Protein AF-A0A328IIS4-F1 (afdb_monomer_lite)

Foldseek 3Di:
DDDPDDPDPDDPVVVVVVVVVVVVVVVVVVVVVVVVVVVVVVVVVVVVVVVVVVVLVVVLVVLVVLLVVLVVVLVVLVVVLVVLVVVLVVLVVVVVPDDPPDDPVVVVVSVVVNVVSVVVSVVSVVVSVVSVVVSVVSVVVSVVSVVVVVD

Secondary structure (DSSP, 8-state):
-----------HHHHHHHHHHHHHHHHHHHHHHHHHHHHHHHHHHHHHHHHHHHHHHHHHHHHHHHHHHHHHHHHHHHHHHHHHHHHHHHHHHHHHT--TTS-HHHHHHHHHHHHHHHHHHHHHHHHHHHHHHHHHHHHHHHHHHHHHTT-

Organism: NCBI:txid203274

Radius of gyration: 42.04 Å; chains: 1; bounding box: 73×55×122 Å

pLDDT: mean 83.83, std 12.85, range [41.22, 97.69]

Structure (mmCIF, N/CA/C/O backbone):
data_AF-A0A328IIS4-F1
#
_entry.id   AF-A0A328IIS4-F1
#
loop_
_atom_site.group_PDB
_atom_site.id
_atom_site.type_symbol
_atom_site.label_atom_id
_atom_site.label_alt_id
_atom_site.label_comp_id
_atom_site.label_asym_id
_atom_site.label_entity_id
_atom_site.label_seq_id
_atom_site.pdbx_PDB_ins_code
_atom_site.Cartn_x
_atom_site.Cartn_y
_atom_site.Cartn_z
_atom_site.occupancy
_atom_site.B_iso_or_equiv
_atom_site.auth_seq_id
_atom_site.auth_comp_id
_atom_site.auth_asym_id
_atom_site.auth_atom_id
_atom_site.pdbx_PDB_model_num
ATOM 1 N N . MET A 1 1 ? -49.668 -42.806 72.257 1.00 41.22 1 MET A N 1
ATOM 2 C CA . MET A 1 1 ? -48.491 -42.035 72.712 1.00 41.22 1 MET A CA 1
ATOM 3 C C . MET A 1 1 ? -48.895 -40.562 72.722 1.00 41.22 1 MET A C 1
ATOM 5 O O . MET A 1 1 ? -49.043 -39.978 71.659 1.00 41.22 1 MET A O 1
ATOM 9 N N . TYR A 1 2 ? -49.245 -40.011 73.889 1.00 43.28 2 TYR A N 1
ATOM 10 C CA . TYR A 1 2 ? -49.753 -38.636 74.013 1.00 43.28 2 TYR A CA 1
ATOM 11 C C . TYR A 1 2 ? -48.578 -37.651 73.936 1.00 43.28 2 TYR A C 1
ATOM 13 O O . TYR A 1 2 ? -47.731 -37.629 74.827 1.00 43.28 2 TYR A O 1
ATOM 21 N N . LEU A 1 3 ? -48.506 -36.851 72.869 1.00 51.97 3 LEU A N 1
ATOM 22 C CA . LEU A 1 3 ? -47.535 -35.761 72.762 1.00 51.97 3 LEU A CA 1
ATOM 23 C C . LEU A 1 3 ? -47.950 -34.637 73.718 1.00 51.97 3 LEU A C 1
ATOM 25 O O . LEU A 1 3 ? -48.939 -33.939 73.501 1.00 51.97 3 LEU A O 1
ATOM 29 N N . ASN A 1 4 ? -47.194 -34.488 74.804 1.00 54.19 4 ASN A N 1
ATOM 30 C CA . ASN A 1 4 ? -47.378 -33.434 75.791 1.00 54.19 4 ASN A CA 1
ATOM 31 C C . ASN A 1 4 ? -46.855 -32.105 75.214 1.00 54.19 4 ASN A C 1
ATOM 33 O O . ASN A 1 4 ? -45.701 -31.725 75.414 1.00 54.19 4 ASN A O 1
ATOM 37 N N . CYS A 1 5 ? -47.688 -31.417 74.433 1.00 55.62 5 CYS A N 1
ATOM 38 C CA . CYS A 1 5 ? -47.352 -30.116 73.864 1.00 55.62 5 CYS A CA 1
ATOM 39 C C . CYS A 1 5 ? -47.337 -29.044 74.965 1.00 55.62 5 CYS A C 1
ATOM 41 O O . CYS A 1 5 ? -48.362 -28.446 75.296 1.00 55.62 5 CYS A O 1
ATOM 43 N N . LYS A 1 6 ? -46.152 -28.770 75.525 1.00 62.50 6 LYS A N 1
ATOM 44 C CA . LYS A 1 6 ? -45.904 -27.587 76.362 1.00 62.50 6 LYS A CA 1
ATOM 45 C C . LYS A 1 6 ? -46.244 -26.333 75.547 1.00 62.50 6 LYS A C 1
ATOM 47 O O . LYS A 1 6 ? -45.573 -26.029 74.564 1.00 62.50 6 LYS A O 1
ATOM 52 N N . LYS A 1 7 ? -47.287 -25.597 75.952 1.00 59.72 7 LYS A N 1
ATOM 53 C CA . LYS A 1 7 ? -47.646 -24.301 75.355 1.00 59.72 7 LYS A CA 1
ATOM 54 C C . LYS A 1 7 ? -46.501 -23.311 75.573 1.00 59.72 7 LYS A C 1
ATOM 56 O O . LYS A 1 7 ? -46.314 -22.799 76.675 1.00 59.72 7 LYS A O 1
ATOM 61 N N . ILE A 1 8 ? -45.744 -23.037 74.517 1.00 61.78 8 ILE A N 1
ATOM 62 C CA . ILE A 1 8 ? -44.745 -21.969 74.498 1.00 61.78 8 ILE A CA 1
ATOM 63 C C . ILE A 1 8 ? -45.515 -20.644 74.556 1.00 61.78 8 ILE A C 1
ATOM 65 O O . ILE A 1 8 ? -46.212 -20.285 73.608 1.00 61.78 8 ILE A O 1
ATOM 69 N N . LYS A 1 9 ? -45.427 -19.914 75.675 1.00 63.22 9 LYS A N 1
ATOM 70 C CA . LYS A 1 9 ? -45.900 -18.523 75.745 1.00 63.22 9 LYS A CA 1
ATOM 71 C C . LYS A 1 9 ? -44.915 -17.655 74.969 1.00 63.22 9 LYS A C 1
ATOM 73 O O . LYS A 1 9 ? -43.939 -17.161 75.526 1.00 63.22 9 LYS A O 1
ATOM 78 N N . SER A 1 10 ? -45.146 -17.527 73.668 1.00 60.50 10 SER A N 1
ATOM 79 C CA . SER A 1 10 ? -44.379 -16.606 72.836 1.00 60.50 10 SER A CA 1
ATOM 80 C C . SER A 1 10 ? -44.708 -15.167 73.227 1.00 60.50 10 SER A C 1
ATOM 82 O O . SER A 1 10 ? -45.874 -14.796 73.367 1.00 60.50 10 SER A O 1
ATOM 84 N N . ASN A 1 11 ? -43.671 -14.363 73.438 1.00 72.81 11 ASN A N 1
ATOM 85 C CA . ASN A 1 11 ? -43.804 -12.974 73.845 1.00 72.81 11 ASN A CA 1
ATOM 86 C C . ASN A 1 11 ? -43.933 -12.107 72.585 1.00 72.81 11 ASN A C 1
ATOM 88 O O . ASN A 1 11 ? -43.108 -12.222 71.683 1.00 72.81 11 ASN A O 1
ATOM 92 N N . PHE A 1 12 ? -44.927 -11.220 72.509 1.00 75.19 12 PHE A N 1
ATOM 93 C CA . PHE A 1 12 ? -45.179 -10.380 71.322 1.00 75.19 12 PHE A CA 1
ATOM 94 C C . PHE A 1 12 ? -43.927 -9.610 70.850 1.00 75.19 12 PHE A C 1
ATOM 96 O O . PHE A 1 12 ? -43.674 -9.483 69.653 1.00 75.19 12 PHE A O 1
ATOM 103 N N . LYS A 1 13 ? -43.073 -9.194 71.796 1.00 77.94 13 LYS A N 1
ATOM 104 C CA . LYS A 1 13 ? -41.773 -8.558 71.521 1.00 77.94 13 LYS A CA 1
ATOM 105 C C . LYS A 1 13 ? -40.833 -9.433 70.676 1.00 77.94 13 LYS A C 1
ATOM 107 O O . LYS A 1 13 ? -40.113 -8.903 69.839 1.00 77.94 13 LYS A O 1
ATOM 112 N N . PHE A 1 14 ? -40.854 -10.755 70.862 1.00 80.56 14 PHE A N 1
ATOM 113 C CA . PHE A 1 14 ? -40.027 -11.695 70.100 1.00 80.56 14 PHE A CA 1
ATOM 114 C C . PHE A 1 14 ? -40.448 -11.754 68.626 1.00 80.56 14 PHE A C 1
ATOM 116 O O . PHE A 1 14 ? -39.597 -11.684 67.744 1.00 80.56 14 PHE A O 1
ATOM 123 N N . TYR A 1 15 ? -41.756 -11.797 68.347 1.00 82.25 15 TYR A N 1
ATOM 124 C CA . TYR A 1 15 ? -42.267 -11.744 66.972 1.00 82.25 15 TYR A CA 1
ATOM 125 C C . TYR A 1 15 ? -41.926 -10.424 66.281 1.00 82.25 15 TYR A C 1
ATOM 127 O O . TYR A 1 15 ? -41.552 -10.427 65.112 1.00 82.25 15 TYR A O 1
ATOM 135 N N . LEU A 1 16 ? -41.994 -9.307 67.007 1.00 84.56 16 LEU A N 1
ATOM 136 C CA . LEU A 1 16 ? -41.649 -7.998 66.461 1.00 84.56 16 LEU A CA 1
ATOM 137 C C . LEU A 1 16 ? -40.161 -7.912 66.076 1.00 84.56 16 LEU A C 1
ATOM 139 O O . LEU A 1 16 ? -39.835 -7.433 64.991 1.00 84.56 16 LEU A O 1
ATOM 143 N N . ILE A 1 17 ? -39.270 -8.451 66.916 1.00 86.56 17 ILE A N 1
ATOM 144 C CA . ILE A 1 17 ? -37.831 -8.558 66.622 1.00 86.56 17 ILE A CA 1
ATOM 145 C C . ILE A 1 17 ? -37.580 -9.471 65.415 1.00 86.56 17 ILE A C 1
ATOM 147 O O . ILE A 1 17 ? -36.796 -9.118 64.538 1.00 86.56 17 ILE A O 1
ATOM 151 N N . LEU A 1 18 ? -38.266 -10.615 65.335 1.00 88.06 18 LEU A N 1
ATOM 152 C CA . LEU A 1 18 ? -38.130 -11.557 64.222 1.00 88.06 18 LEU A CA 1
ATOM 153 C C . LEU A 1 18 ? -38.540 -10.920 62.884 1.00 88.06 18 LEU A C 1
ATOM 155 O O . LEU A 1 18 ? -37.827 -11.054 61.892 1.00 88.06 18 LEU A O 1
ATOM 159 N N . VAL A 1 19 ? -39.659 -10.191 62.859 1.00 87.12 19 VAL A N 1
ATOM 160 C CA . VAL A 1 19 ? -40.141 -9.491 61.657 1.00 87.12 19 VAL A CA 1
ATOM 161 C C . VAL A 1 19 ? -39.154 -8.408 61.218 1.00 87.12 19 VAL A C 1
ATOM 163 O O . VAL A 1 19 ? -38.831 -8.324 60.034 1.00 87.12 19 VAL A O 1
ATOM 166 N N . LEU A 1 20 ? -38.616 -7.626 62.159 1.00 86.31 20 LEU A N 1
ATOM 167 C CA . LEU A 1 20 ? -37.567 -6.636 61.886 1.00 86.31 20 LEU A CA 1
ATOM 168 C C . LEU A 1 20 ? -36.295 -7.277 61.319 1.00 86.31 20 LEU A C 1
ATOM 170 O O . LEU A 1 20 ? -35.704 -6.752 60.376 1.00 86.31 20 LEU A O 1
ATOM 174 N N . PHE A 1 21 ? -35.897 -8.429 61.857 1.00 87.25 21 PHE A N 1
ATOM 175 C CA . PHE A 1 21 ? -34.719 -9.159 61.399 1.00 87.25 21 PHE A CA 1
ATOM 176 C C . PHE A 1 21 ? -34.898 -9.703 59.974 1.00 87.25 21 PHE A C 1
ATOM 178 O O . PHE A 1 21 ? -34.016 -9.539 59.131 1.00 87.25 21 PHE A O 1
ATOM 185 N N . ILE A 1 22 ? -36.066 -10.280 59.670 1.00 86.88 22 ILE A N 1
ATOM 186 C CA . ILE A 1 22 ? -36.412 -10.742 58.318 1.00 86.88 22 ILE A CA 1
ATOM 187 C C . ILE A 1 22 ? -36.461 -9.558 57.342 1.00 86.88 22 ILE A C 1
ATOM 189 O O . ILE A 1 22 ? -35.926 -9.650 56.239 1.00 86.88 22 ILE A O 1
ATOM 193 N N . TYR A 1 23 ? -37.044 -8.428 57.749 1.00 86.38 23 TYR A N 1
ATOM 194 C CA . TYR A 1 23 ? -37.095 -7.212 56.934 1.00 86.38 23 TYR A CA 1
ATOM 195 C C . TYR A 1 23 ? -35.695 -6.678 56.597 1.00 86.38 23 TYR A C 1
ATOM 197 O O . TYR A 1 23 ? -35.421 -6.326 55.446 1.00 86.38 23 TYR A O 1
ATOM 205 N N . LEU A 1 24 ? -34.786 -6.663 57.577 1.00 81.56 24 LEU A N 1
ATOM 206 C CA . LEU A 1 24 ? -33.387 -6.295 57.366 1.00 81.56 24 LEU A CA 1
ATOM 207 C C . LEU A 1 24 ? -32.689 -7.261 56.405 1.00 81.56 24 LEU A C 1
ATOM 209 O O . LEU A 1 24 ? -32.049 -6.794 55.469 1.00 81.56 24 LEU A O 1
ATOM 213 N N . LEU A 1 25 ? -32.860 -8.576 56.574 1.00 81.06 25 LEU A N 1
ATOM 214 C CA . LEU A 1 25 ? -32.292 -9.601 55.687 1.00 81.06 25 LEU A CA 1
ATOM 215 C C . LEU A 1 25 ? -32.756 -9.451 54.233 1.00 81.06 25 LEU A C 1
ATOM 217 O O . LEU A 1 25 ? -31.939 -9.496 53.313 1.00 81.06 25 LEU A O 1
ATOM 221 N N . VAL A 1 26 ? -34.057 -9.241 54.015 1.00 81.50 26 VAL A N 1
ATOM 222 C CA . VAL A 1 26 ? -34.620 -9.045 52.669 1.00 81.50 26 VAL A CA 1
ATOM 223 C C . VAL A 1 26 ? -34.050 -7.783 52.023 1.00 81.50 26 VAL A C 1
ATOM 225 O O . VAL A 1 26 ? -33.653 -7.814 50.855 1.00 81.50 26 VAL A O 1
ATOM 228 N N . ASN A 1 27 ? -33.948 -6.686 52.777 1.00 78.06 27 ASN A N 1
ATOM 229 C CA . ASN A 1 27 ? -33.364 -5.448 52.267 1.00 78.06 27 ASN A CA 1
ATOM 230 C C . ASN A 1 27 ? -31.861 -5.572 51.996 1.00 78.06 27 ASN A C 1
ATOM 232 O O . ASN A 1 27 ? -31.414 -5.087 50.959 1.00 78.06 27 ASN A O 1
ATOM 236 N N . PHE A 1 28 ? -31.105 -6.262 52.855 1.00 74.94 28 PHE A N 1
ATOM 237 C CA . PHE A 1 28 ? -29.672 -6.515 52.659 1.00 74.94 28 PHE A CA 1
ATOM 238 C C . PHE A 1 28 ? -29.402 -7.359 51.411 1.00 74.94 28 PHE A C 1
ATOM 240 O O . PHE A 1 28 ? -28.500 -7.060 50.629 1.00 74.94 28 PHE A O 1
ATOM 247 N N . ASN A 1 29 ? -30.214 -8.393 51.181 1.00 72.25 29 ASN A N 1
ATOM 248 C CA . ASN A 1 29 ? -30.108 -9.211 49.977 1.00 72.25 29 ASN A CA 1
ATOM 249 C C . ASN A 1 29 ? -30.428 -8.396 48.721 1.00 72.25 29 ASN A C 1
ATOM 251 O O . ASN A 1 29 ? -29.716 -8.496 47.724 1.00 72.25 29 ASN A O 1
ATOM 255 N N . LYS A 1 30 ? -31.457 -7.543 48.767 1.00 74.19 30 LYS A N 1
ATOM 256 C CA . LYS A 1 30 ? -31.832 -6.690 47.634 1.00 74.19 30 LYS A CA 1
ATOM 257 C C . LYS A 1 30 ? -30.744 -5.664 47.305 1.00 74.19 30 LYS A C 1
ATOM 259 O O . LYS A 1 30 ? -30.425 -5.482 46.131 1.00 74.19 30 LYS A O 1
ATOM 264 N N . THR A 1 31 ? -30.148 -5.018 48.308 1.00 75.31 31 THR A N 1
ATOM 265 C CA . THR A 1 31 ? -29.056 -4.055 48.095 1.00 75.31 31 THR A CA 1
ATOM 266 C C . THR A 1 31 ? -27.790 -4.732 47.579 1.00 75.31 31 THR A C 1
ATOM 268 O O . THR A 1 31 ? -27.204 -4.223 46.625 1.00 75.31 31 THR A O 1
ATOM 271 N N . ASN A 1 32 ? -27.414 -5.901 48.108 1.00 76.06 32 ASN A N 1
ATOM 272 C CA . ASN A 1 32 ? -26.274 -6.671 47.598 1.00 76.06 32 ASN A CA 1
ATOM 273 C C . ASN A 1 32 ? -26.479 -7.144 46.157 1.00 76.06 32 ASN A C 1
ATOM 275 O O . ASN A 1 32 ? -25.548 -7.084 45.359 1.00 76.06 32 ASN A O 1
ATOM 279 N N . LEU A 1 33 ? -27.691 -7.564 45.792 1.00 77.25 33 LEU A N 1
ATOM 280 C CA . LEU A 1 33 ? -27.992 -8.025 44.436 1.00 77.25 33 LEU A CA 1
ATOM 281 C C . LEU A 1 33 ? -27.957 -6.865 43.425 1.00 77.25 33 LEU A C 1
ATOM 283 O O . LEU A 1 33 ? -27.397 -7.001 42.338 1.00 77.25 33 LEU A O 1
ATOM 287 N N . VAL A 1 34 ? -28.458 -5.685 43.811 1.00 76.62 34 VAL A N 1
ATOM 288 C CA . VAL A 1 34 ? -28.332 -4.451 43.013 1.00 76.62 34 VAL A CA 1
ATOM 289 C C . VAL A 1 34 ? -26.873 -3.996 42.912 1.00 76.62 34 VAL A C 1
ATOM 291 O O . VAL A 1 34 ? -26.439 -3.569 41.840 1.00 76.62 34 VAL A O 1
ATOM 294 N N . PHE A 1 35 ? -26.104 -4.091 43.998 1.00 79.00 35 PHE A N 1
ATOM 295 C CA . PHE A 1 35 ? -24.683 -3.750 44.007 1.00 79.00 35 PHE A CA 1
ATOM 296 C C . PHE A 1 35 ? -23.878 -4.681 43.094 1.00 79.00 35 PHE A C 1
ATOM 298 O O . PHE A 1 35 ? -23.154 -4.195 42.228 1.00 79.00 35 PHE A O 1
ATOM 305 N N . ALA A 1 36 ? -24.074 -5.998 43.207 1.00 77.12 36 ALA A N 1
ATOM 306 C CA . ALA A 1 36 ? -23.440 -6.989 42.344 1.00 77.12 36 ALA A CA 1
ATOM 307 C C . ALA A 1 36 ? -23.796 -6.754 40.868 1.00 77.12 36 ALA A C 1
ATOM 309 O O . ALA A 1 36 ? -22.901 -6.693 40.030 1.00 77.12 36 ALA A O 1
ATOM 310 N N . GLY A 1 37 ? -25.072 -6.513 40.545 1.00 76.50 37 GLY A N 1
ATOM 311 C CA . GLY A 1 37 ? -25.503 -6.196 39.179 1.00 76.50 37 GLY A CA 1
ATOM 312 C C . GLY A 1 37 ? -24.837 -4.937 38.601 1.00 76.50 37 GLY A C 1
ATOM 313 O O . GLY A 1 37 ? -24.377 -4.935 37.45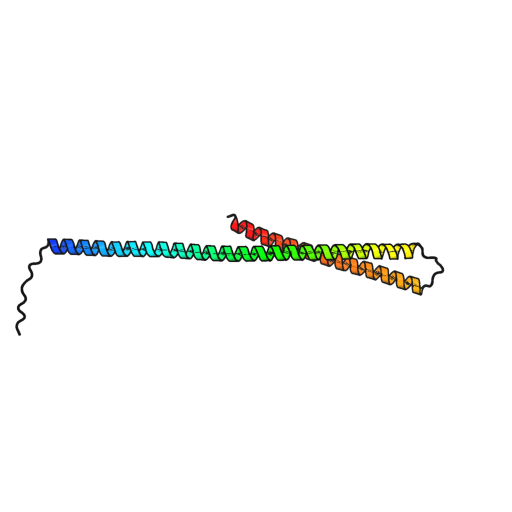6 1.00 76.50 37 GLY A O 1
ATOM 314 N N . LYS A 1 38 ? -24.714 -3.865 39.395 1.00 77.38 38 LYS A N 1
ATOM 315 C CA . LYS A 1 38 ? -23.984 -2.646 38.996 1.00 77.38 38 LYS A CA 1
ATOM 316 C C . LYS A 1 38 ? -22.480 -2.883 38.838 1.00 77.38 38 LYS A C 1
ATOM 318 O O . LYS A 1 38 ? -21.877 -2.325 37.927 1.00 77.38 38 LYS A O 1
ATOM 323 N N . PHE A 1 39 ? -21.877 -3.697 39.699 1.00 76.12 39 PHE A N 1
ATOM 324 C CA . PHE A 1 39 ? -20.443 -3.977 39.663 1.00 76.12 39 PHE A CA 1
ATOM 325 C C . PHE A 1 39 ? -20.072 -4.847 38.453 1.00 76.12 39 PHE A C 1
ATOM 327 O O . PHE A 1 39 ? -19.199 -4.469 37.677 1.00 76.12 39 PHE A O 1
ATOM 334 N N . TYR A 1 40 ? -20.809 -5.938 38.216 1.00 71.00 40 TYR A N 1
ATOM 335 C CA . TYR A 1 40 ? -20.616 -6.810 37.052 1.00 71.00 40 TYR A CA 1
ATOM 336 C C . TYR A 1 40 ? -20.872 -6.084 35.731 1.00 71.00 40 TYR A C 1
ATOM 338 O O . TYR A 1 40 ? -20.068 -6.196 34.812 1.00 71.00 40 TYR A O 1
ATOM 346 N N . SER A 1 41 ? -21.942 -5.286 35.631 1.00 66.88 41 SER A N 1
ATOM 347 C CA . SER A 1 41 ? -22.195 -4.501 34.413 1.00 66.88 41 SER A CA 1
ATOM 348 C C . SER A 1 41 ? -21.118 -3.445 34.153 1.00 66.88 41 SER A C 1
ATOM 350 O O . SER A 1 41 ? -20.817 -3.157 32.996 1.00 66.88 41 SER A O 1
ATOM 352 N N . LYS A 1 42 ? -20.510 -2.878 35.202 1.00 72.75 42 LYS A N 1
ATOM 353 C CA . LYS A 1 42 ? -19.378 -1.955 35.066 1.00 72.75 42 LYS A CA 1
ATOM 354 C C . LYS A 1 42 ? -18.118 -2.673 34.571 1.00 72.75 42 LYS A C 1
ATOM 356 O O . LYS A 1 42 ? -17.514 -2.175 33.629 1.00 72.75 42 LYS A O 1
ATOM 361 N N . ILE A 1 43 ? -17.779 -3.832 35.143 1.00 68.19 43 ILE A N 1
ATOM 362 C CA . ILE A 1 43 ? -16.635 -4.661 34.713 1.00 68.19 43 ILE A CA 1
ATOM 363 C C . ILE A 1 43 ? -16.807 -5.127 33.263 1.00 68.19 43 ILE A C 1
ATOM 365 O O . ILE A 1 43 ? -15.918 -4.983 32.435 1.00 68.19 43 ILE A O 1
ATOM 369 N N . GLN A 1 44 ? -17.991 -5.623 32.908 1.00 68.88 44 GLN A N 1
ATOM 370 C CA . GLN A 1 44 ? -18.247 -6.103 31.552 1.00 68.88 44 GLN A CA 1
ATOM 371 C C . GLN A 1 44 ? -18.141 -4.977 30.511 1.00 68.88 44 GLN A C 1
ATOM 373 O O . GLN A 1 44 ? -17.653 -5.199 29.403 1.00 68.88 44 GLN A O 1
ATOM 378 N N . LYS A 1 45 ? -18.558 -3.753 30.871 1.00 67.62 45 LYS A N 1
ATOM 379 C CA . LYS A 1 45 ? -18.357 -2.566 30.030 1.00 67.62 45 LYS A CA 1
ATOM 380 C C . LYS A 1 45 ? -16.873 -2.237 29.864 1.00 67.62 45 LYS A C 1
ATOM 382 O O . LYS A 1 45 ? -16.466 -2.009 28.728 1.00 67.62 45 LYS A O 1
ATOM 387 N N . THR A 1 46 ? -16.075 -2.263 30.935 1.00 70.00 46 THR A N 1
ATOM 388 C CA . THR A 1 46 ? -14.630 -1.981 30.855 1.00 70.00 46 THR A CA 1
ATOM 389 C C . THR A 1 46 ? -13.891 -3.010 30.001 1.00 70.00 46 THR A C 1
ATOM 391 O O . THR A 1 46 ? -13.191 -2.613 29.073 1.00 70.00 46 THR A O 1
ATOM 394 N N . ASP A 1 47 ? -14.149 -4.304 30.193 1.00 63.03 47 ASP A N 1
ATOM 395 C CA . ASP A 1 47 ? -13.495 -5.370 29.419 1.00 63.03 47 ASP A CA 1
ATOM 396 C C . ASP A 1 47 ? -13.869 -5.305 27.929 1.00 63.03 47 ASP A C 1
ATOM 398 O O . ASP A 1 47 ? -13.054 -5.580 27.047 1.00 63.03 47 ASP A O 1
ATOM 402 N N . SER A 1 48 ? -15.122 -4.940 27.625 1.00 67.38 48 SER A N 1
ATOM 403 C CA . SER A 1 48 ? -15.566 -4.749 26.240 1.00 67.38 48 SER A CA 1
ATOM 404 C C . SER A 1 48 ? -14.901 -3.540 25.585 1.00 67.38 48 SER A C 1
ATOM 406 O O . SER A 1 48 ? -14.497 -3.626 24.427 1.00 67.38 48 SER A O 1
ATOM 408 N N . SER A 1 49 ? -14.738 -2.440 26.330 1.00 66.31 49 SER A N 1
ATOM 409 C CA . SER A 1 49 ? -14.042 -1.259 25.829 1.00 66.31 49 SER A CA 1
ATOM 410 C C . SER A 1 49 ? -12.563 -1.547 25.601 1.00 66.31 49 SER A C 1
ATOM 412 O O . SER A 1 49 ? -12.064 -1.250 24.524 1.00 66.31 49 SER A O 1
ATOM 414 N N . GLU A 1 50 ? -11.885 -2.214 26.536 1.00 69.06 50 GLU A N 1
ATOM 415 C CA . GLU A 1 50 ? -10.460 -2.547 26.431 1.00 69.06 50 GLU A CA 1
ATOM 416 C C . GLU A 1 50 ? -10.175 -3.414 25.194 1.00 69.06 50 GLU A C 1
ATOM 418 O O . GLU A 1 50 ? -9.321 -3.075 24.377 1.00 69.06 50 GLU A O 1
ATOM 423 N N . LYS A 1 51 ? -11.002 -4.439 24.943 1.00 71.00 51 LYS A N 1
ATOM 424 C CA . LYS A 1 51 ? -10.908 -5.256 23.720 1.00 71.00 51 LYS A CA 1
ATOM 425 C C . LYS A 1 51 ? -11.128 -4.456 22.432 1.00 71.00 51 LYS A C 1
ATOM 427 O O . LYS A 1 51 ? -10.475 -4.729 21.424 1.00 71.00 51 LYS A O 1
ATOM 432 N N . MET A 1 52 ? -12.052 -3.491 22.434 1.00 70.44 52 MET A N 1
ATOM 433 C CA . MET A 1 52 ? -12.281 -2.627 21.270 1.00 70.44 52 MET A CA 1
ATOM 434 C C . MET A 1 52 ? -11.096 -1.691 21.016 1.00 70.44 52 MET A C 1
ATOM 436 O O . MET A 1 52 ? -10.672 -1.561 19.864 1.00 70.44 52 MET A O 1
ATOM 440 N N . PHE A 1 53 ? -10.522 -1.110 22.072 1.00 74.25 53 PHE A N 1
ATOM 441 C CA . PHE A 1 53 ? -9.309 -0.296 21.993 1.00 74.25 53 PHE A CA 1
ATOM 442 C C . PHE A 1 53 ? -8.132 -1.092 21.414 1.00 74.25 53 PHE A C 1
ATOM 444 O O . PHE A 1 53 ? -7.544 -0.657 20.423 1.00 74.25 53 PHE A O 1
ATOM 451 N N . ASP A 1 54 ? -7.866 -2.293 21.935 1.00 78.25 54 ASP A N 1
ATOM 452 C CA . ASP A 1 54 ? -6.791 -3.168 21.449 1.00 78.25 54 ASP A CA 1
ATOM 453 C C . ASP A 1 54 ? -6.953 -3.531 19.968 1.00 78.25 54 ASP A C 1
ATOM 455 O O . ASP A 1 54 ? -5.991 -3.521 19.195 1.00 78.25 54 ASP A O 1
ATOM 459 N N . SER A 1 55 ? -8.181 -3.854 19.546 1.00 81.31 55 SER A N 1
ATOM 460 C CA . SER A 1 55 ? -8.464 -4.202 18.149 1.00 81.31 55 SER A CA 1
ATOM 461 C C . SER A 1 55 ? -8.231 -3.024 17.199 1.00 81.31 55 SER A C 1
ATOM 463 O O . SER A 1 55 ? -7.593 -3.182 16.157 1.00 81.31 55 SER A O 1
ATOM 465 N N . SER A 1 56 ? -8.662 -1.830 17.603 1.00 84.19 56 SER A N 1
ATOM 466 C CA . SER A 1 56 ? -8.551 -0.610 16.806 1.00 84.19 56 SER A CA 1
ATOM 467 C C . SER A 1 56 ? -7.104 -0.093 16.764 1.00 84.19 56 SER A C 1
ATOM 469 O O . SER A 1 56 ? -6.668 0.456 15.752 1.00 84.19 56 SER A O 1
ATOM 471 N N . GLN A 1 57 ? -6.314 -0.322 17.821 1.00 86.81 57 GLN A N 1
ATOM 472 C CA . GLN A 1 57 ? -4.874 -0.051 17.819 1.00 86.81 57 GLN A CA 1
ATOM 473 C C . GLN A 1 57 ? -4.125 -0.968 16.844 1.00 86.81 57 GLN A C 1
ATOM 475 O O . GLN A 1 57 ? -3.320 -0.480 16.048 1.00 86.81 57 GLN A O 1
ATOM 480 N N . LYS A 1 58 ? -4.420 -2.275 16.847 1.00 89.62 58 LYS A N 1
ATOM 481 C CA . LYS A 1 58 ? -3.831 -3.219 15.881 1.00 89.62 58 LYS A CA 1
ATOM 482 C C . LYS A 1 58 ? -4.186 -2.857 14.442 1.00 89.62 58 LYS A C 1
ATOM 484 O O . LYS A 1 58 ? -3.317 -2.872 13.576 1.00 89.62 58 LYS A O 1
ATOM 489 N N . GLU A 1 59 ? -5.441 -2.497 14.183 1.00 90.81 59 GLU A N 1
ATOM 490 C CA . GLU A 1 59 ? -5.876 -2.051 12.855 1.00 90.81 59 GLU A CA 1
ATOM 491 C C . GLU A 1 59 ? -5.121 -0.789 12.406 1.00 90.81 59 GLU A C 1
ATOM 493 O O . GLU A 1 59 ? -4.639 -0.711 11.276 1.00 90.81 59 GLU A O 1
ATOM 498 N N . MET A 1 60 ? -4.928 0.170 13.314 1.00 92.31 60 MET A N 1
ATOM 499 C CA . MET A 1 60 ? -4.147 1.379 13.056 1.00 92.31 60 MET A CA 1
ATOM 500 C C . MET A 1 60 ? -2.677 1.073 12.720 1.00 92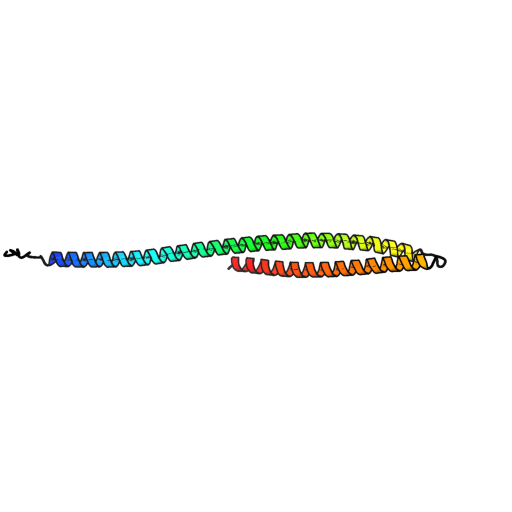.31 60 MET A C 1
ATOM 502 O O . MET A 1 60 ? -2.112 1.698 11.820 1.00 92.31 60 MET A O 1
ATOM 506 N N . GLU A 1 61 ? -2.044 0.133 13.424 1.00 93.38 61 GLU A N 1
ATOM 507 C CA . GLU A 1 61 ? -0.671 -0.305 13.140 1.00 93.38 61 GLU A CA 1
ATOM 508 C C . GLU A 1 61 ? -0.557 -0.978 11.766 1.00 93.38 61 GLU A C 1
ATOM 510 O O . GLU A 1 61 ? 0.352 -0.650 11.000 1.00 93.38 61 GLU A O 1
ATOM 515 N N . ILE A 1 62 ? -1.514 -1.842 11.410 1.00 94.81 62 ILE A N 1
ATOM 516 C CA . ILE A 1 62 ? -1.572 -2.490 10.092 1.00 94.81 62 ILE A CA 1
ATOM 517 C C . ILE A 1 62 ? -1.699 -1.444 8.980 1.00 94.81 62 ILE A C 1
ATOM 519 O O . ILE A 1 62 ? -0.950 -1.490 8.004 1.00 94.81 62 ILE A O 1
ATOM 523 N N . LEU A 1 63 ? -2.606 -0.475 9.131 1.00 94.75 63 LEU A N 1
ATOM 524 C CA . LEU A 1 63 ? -2.805 0.584 8.139 1.00 94.75 63 LEU A CA 1
ATOM 525 C C . LEU A 1 63 ? -1.548 1.441 7.953 1.00 94.75 63 LEU A C 1
ATOM 527 O O . LEU A 1 63 ? -1.177 1.745 6.820 1.00 94.75 63 LEU A O 1
ATOM 531 N N . LYS A 1 64 ? -0.859 1.802 9.043 1.00 94.81 64 LYS A N 1
ATOM 532 C C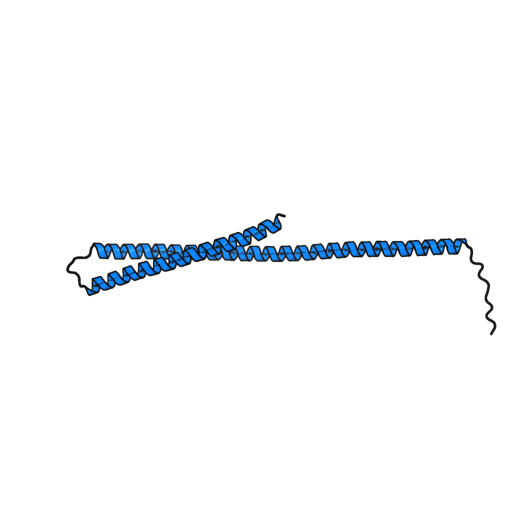A . LYS A 1 64 ? 0.419 2.530 8.968 1.00 94.81 64 LYS A CA 1
ATOM 533 C C . LYS A 1 64 ? 1.471 1.728 8.209 1.00 94.81 64 LYS A C 1
ATOM 535 O O . LYS A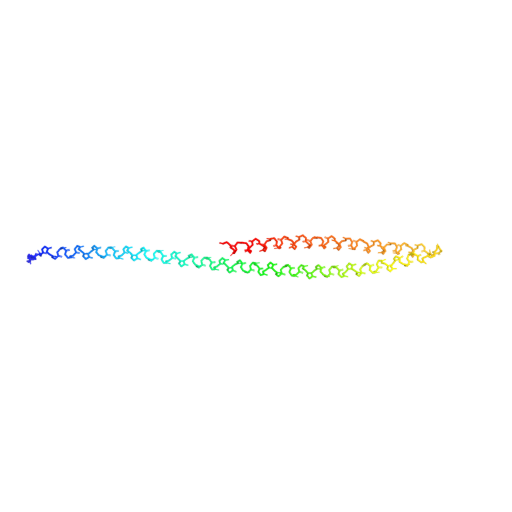 1 64 ? 2.108 2.267 7.311 1.00 94.81 64 LYS A O 1
ATOM 540 N N . PHE A 1 65 ? 1.599 0.438 8.518 1.00 96.88 65 PHE A N 1
ATOM 541 C CA . PHE A 1 65 ? 2.535 -0.439 7.822 1.00 96.88 65 PHE A CA 1
ATOM 542 C C . PHE A 1 65 ? 2.241 -0.523 6.317 1.00 96.88 65 PHE A C 1
ATOM 544 O O . PHE A 1 65 ? 3.159 -0.431 5.505 1.00 96.88 65 PHE A O 1
ATOM 551 N N . GLN A 1 66 ? 0.968 -0.641 5.930 1.00 96.38 66 GLN A N 1
ATOM 552 C CA . GLN A 1 66 ? 0.563 -0.658 4.521 1.00 96.38 66 GLN A CA 1
ATOM 553 C C . GLN A 1 66 ? 0.885 0.662 3.806 1.00 96.38 66 GLN A C 1
ATOM 555 O O . GLN A 1 66 ? 1.394 0.644 2.687 1.00 96.38 66 GLN A O 1
ATOM 560 N N . ILE A 1 67 ? 0.644 1.809 4.449 1.00 96.19 67 ILE A N 1
ATOM 561 C CA . ILE A 1 67 ? 0.990 3.131 3.901 1.00 96.19 67 ILE A CA 1
ATOM 562 C C . ILE A 1 67 ? 2.508 3.268 3.707 1.00 96.19 67 ILE A C 1
ATOM 564 O O . ILE A 1 67 ? 2.963 3.775 2.674 1.00 96.19 67 ILE A O 1
ATOM 568 N N . ASP A 1 68 ? 3.299 2.802 4.673 1.00 96.50 68 ASP A N 1
ATOM 569 C CA . ASP A 1 68 ? 4.759 2.819 4.590 1.00 96.50 68 ASP A CA 1
ATOM 570 C C . ASP A 1 68 ? 5.275 1.913 3.465 1.00 96.50 68 ASP A C 1
ATOM 572 O O . ASP A 1 68 ? 6.186 2.297 2.723 1.00 96.50 68 ASP A O 1
ATOM 576 N N . ASP A 1 69 ? 4.684 0.729 3.296 1.00 97.12 69 ASP A N 1
ATOM 577 C CA . ASP A 1 69 ? 5.036 -0.188 2.213 1.00 97.12 69 ASP A CA 1
ATOM 578 C C . ASP A 1 69 ? 4.707 0.406 0.835 1.00 97.12 69 ASP A C 1
ATOM 580 O O . ASP A 1 69 ? 5.584 0.495 -0.028 1.00 97.12 69 ASP A O 1
ATOM 584 N N . LEU A 1 70 ? 3.496 0.944 0.654 1.00 96.00 70 LEU A N 1
ATOM 585 C CA . LEU A 1 70 ? 3.110 1.657 -0.569 1.00 96.00 70 LEU A CA 1
ATOM 586 C C . LEU A 1 70 ? 4.040 2.841 -0.861 1.00 96.00 70 LEU A C 1
ATOM 588 O O . LEU A 1 70 ? 4.400 3.084 -2.015 1.00 96.00 70 LEU A O 1
ATOM 592 N N . SER A 1 71 ? 4.497 3.550 0.174 1.00 94.88 71 SER A N 1
ATOM 593 C CA . SER A 1 71 ? 5.460 4.646 0.030 1.00 94.88 71 SER A CA 1
ATOM 594 C C . SER A 1 71 ? 6.820 4.155 -0.483 1.00 94.88 71 SER A C 1
ATOM 596 O O . SER A 1 71 ? 7.429 4.794 -1.348 1.00 94.88 71 SER A O 1
ATOM 598 N N . LYS A 1 72 ? 7.293 2.990 -0.021 1.00 96.62 72 LYS A N 1
ATOM 599 C CA . LYS A 1 72 ? 8.510 2.350 -0.551 1.00 96.62 72 LYS A CA 1
ATOM 600 C C . LYS A 1 72 ? 8.325 1.912 -2.004 1.00 96.62 72 LYS A C 1
ATOM 602 O O . LYS A 1 72 ? 9.194 2.199 -2.831 1.00 96.62 72 LYS A O 1
ATOM 607 N N . GLN A 1 73 ? 7.193 1.289 -2.332 1.00 95.50 73 GLN A N 1
ATOM 608 C CA . GLN A 1 73 ? 6.873 0.870 -3.700 1.00 95.50 73 GLN A CA 1
ATOM 609 C C . GLN A 1 73 ? 6.824 2.066 -4.661 1.00 95.50 73 GLN A C 1
ATOM 611 O O . GLN A 1 73 ? 7.463 2.044 -5.716 1.00 95.50 73 GLN A O 1
ATOM 616 N N . LYS A 1 74 ? 6.155 3.156 -4.264 1.00 95.94 74 LYS A N 1
ATOM 617 C CA . LYS A 1 74 ? 6.120 4.426 -5.005 1.00 95.94 74 LYS A CA 1
ATOM 618 C C . LYS A 1 74 ? 7.526 4.941 -5.307 1.00 95.94 74 LYS A C 1
ATOM 620 O O . LYS A 1 74 ? 7.818 5.293 -6.449 1.00 95.94 74 LYS A O 1
ATOM 625 N N . ASN A 1 75 ? 8.403 4.970 -4.305 1.00 95.75 75 ASN A N 1
ATOM 626 C CA . ASN A 1 75 ? 9.782 5.431 -4.473 1.00 95.75 75 ASN A CA 1
ATOM 627 C C . ASN A 1 75 ? 10.591 4.531 -5.417 1.00 95.75 75 ASN A C 1
ATOM 629 O O . ASN A 1 75 ? 11.412 5.034 -6.183 1.00 95.75 75 ASN A O 1
ATOM 633 N N . SER A 1 76 ? 10.356 3.217 -5.388 1.00 96.25 76 SER A N 1
ATOM 634 C CA . SER A 1 76 ? 10.972 2.272 -6.325 1.00 96.25 76 SER A CA 1
ATOM 635 C C . SER A 1 76 ? 10.559 2.567 -7.771 1.00 96.25 76 SER A C 1
ATOM 637 O O . SER A 1 76 ? 11.413 2.753 -8.636 1.00 96.25 76 SER A O 1
ATOM 639 N N . ILE A 1 77 ? 9.254 2.722 -8.016 1.00 95.81 77 ILE A N 1
ATOM 640 C CA . ILE A 1 77 ? 8.709 3.022 -9.349 1.00 95.81 77 ILE A CA 1
ATOM 641 C C . ILE A 1 77 ? 9.207 4.377 -9.865 1.00 95.81 77 ILE A C 1
ATOM 643 O O . ILE A 1 77 ? 9.519 4.511 -11.046 1.00 95.81 77 ILE A O 1
ATOM 647 N N . LEU A 1 78 ? 9.321 5.390 -8.999 1.00 96.19 78 LEU A N 1
ATOM 648 C CA . LEU A 1 78 ? 9.881 6.690 -9.383 1.00 96.19 78 LEU A CA 1
ATOM 649 C C . LEU A 1 78 ? 11.325 6.569 -9.882 1.00 96.19 78 LEU A C 1
ATOM 651 O O . LEU A 1 78 ? 11.650 7.113 -10.936 1.00 96.19 78 LEU A O 1
ATOM 655 N N . LYS A 1 79 ? 12.170 5.800 -9.183 1.00 97.00 79 LYS A N 1
ATOM 656 C CA . LYS A 1 79 ? 13.552 5.543 -9.620 1.00 97.00 79 LYS A CA 1
ATOM 657 C C . LYS A 1 79 ? 13.604 4.833 -10.973 1.00 97.00 79 LYS A C 1
ATOM 659 O O . LYS A 1 79 ? 14.460 5.145 -11.799 1.00 97.00 79 LYS A O 1
ATOM 664 N N . GLU A 1 80 ? 12.693 3.895 -11.209 1.00 95.81 80 GLU A N 1
ATOM 665 C CA . GLU A 1 80 ? 12.596 3.176 -12.480 1.00 95.81 80 GLU A CA 1
ATOM 666 C C . GLU A 1 80 ? 12.161 4.101 -13.628 1.00 95.81 80 GLU A C 1
ATOM 668 O O . GLU A 1 80 ? 12.769 4.092 -14.700 1.00 95.81 80 GLU A O 1
ATOM 673 N N . ILE A 1 81 ? 11.180 4.978 -13.387 1.00 95.50 81 ILE A N 1
ATOM 674 C CA . ILE A 1 81 ? 10.769 6.014 -14.344 1.00 95.50 81 ILE A CA 1
ATOM 675 C C . ILE A 1 81 ? 11.945 6.938 -14.684 1.00 95.50 81 ILE A C 1
ATOM 677 O O . ILE A 1 81 ? 12.183 7.187 -15.867 1.00 95.50 81 ILE A O 1
ATOM 681 N N . ASP A 1 82 ? 12.697 7.409 -13.688 1.00 96.19 82 ASP A N 1
ATOM 682 C CA . ASP A 1 82 ? 13.866 8.271 -13.901 1.00 96.19 82 ASP A CA 1
ATOM 683 C C . ASP A 1 82 ? 14.939 7.573 -14.749 1.00 96.19 82 ASP A C 1
ATOM 685 O O . ASP A 1 82 ? 15.549 8.178 -15.639 1.00 96.19 82 ASP A O 1
ATOM 689 N N . GLN A 1 83 ? 15.162 6.277 -14.518 1.00 95.88 83 GLN A N 1
ATOM 690 C CA . GLN A 1 83 ? 16.099 5.492 -15.315 1.00 95.88 83 GLN A CA 1
ATOM 691 C C . GLN A 1 83 ? 15.615 5.326 -16.763 1.00 95.88 83 GLN A C 1
ATOM 693 O O . GLN A 1 83 ? 16.395 5.512 -17.704 1.00 95.88 83 GLN A O 1
ATOM 698 N N . LEU A 1 84 ? 14.325 5.045 -16.968 1.00 94.75 84 LEU A N 1
ATOM 699 C CA . LEU A 1 84 ? 13.725 4.984 -18.303 1.00 94.75 84 LEU A CA 1
ATOM 700 C C . LEU A 1 84 ? 13.799 6.329 -19.029 1.00 94.75 84 LEU A C 1
ATOM 702 O O . LEU A 1 84 ? 14.012 6.356 -20.240 1.00 94.75 84 LEU A O 1
ATOM 706 N N . GLU A 1 85 ? 13.658 7.452 -18.322 1.00 93.56 85 GLU A N 1
ATOM 707 C CA . GLU A 1 85 ? 13.815 8.788 -18.900 1.00 93.56 85 GLU A CA 1
ATOM 708 C C . GLU A 1 85 ? 15.234 9.038 -19.405 1.00 93.56 85 GLU A C 1
ATOM 710 O O . GLU A 1 85 ? 15.406 9.515 -20.532 1.00 93.56 85 GLU A O 1
ATOM 715 N N . LYS A 1 86 ? 16.250 8.652 -18.626 1.00 94.62 86 LYS A N 1
ATOM 716 C CA . LYS A 1 86 ? 17.655 8.732 -19.048 1.00 94.62 86 LYS A CA 1
ATOM 717 C C . LYS A 1 86 ? 17.917 7.871 -20.284 1.00 94.62 86 LYS A C 1
ATOM 719 O O . LYS A 1 86 ? 18.508 8.357 -21.252 1.00 94.62 86 LYS A O 1
ATOM 724 N N . ASN A 1 87 ? 17.421 6.633 -20.291 1.00 92.00 87 ASN A N 1
ATOM 725 C CA . ASN A 1 87 ? 17.555 5.722 -21.430 1.00 92.00 87 ASN A CA 1
ATOM 726 C C . ASN A 1 87 ? 16.852 6.279 -22.677 1.00 92.00 87 ASN A C 1
ATOM 728 O O . ASN A 1 87 ? 17.423 6.312 -23.769 1.00 92.00 87 ASN A O 1
ATOM 732 N N . LEU A 1 88 ? 15.629 6.788 -22.524 1.00 92.81 88 LEU A N 1
ATOM 733 C CA . LEU A 1 88 ? 14.875 7.398 -23.614 1.00 92.81 88 LEU A CA 1
ATOM 734 C C . LEU A 1 88 ? 15.615 8.608 -24.195 1.00 92.81 88 LEU A C 1
ATOM 736 O O . LEU A 1 88 ? 15.719 8.733 -25.416 1.00 92.81 88 LEU A O 1
ATOM 740 N N . LEU A 1 89 ? 16.160 9.479 -23.341 1.00 91.81 89 LEU A N 1
ATOM 741 C CA . LEU A 1 89 ? 16.942 10.637 -23.767 1.00 91.81 89 LEU A CA 1
ATOM 742 C C . LEU A 1 89 ? 18.195 10.214 -24.545 1.00 91.81 89 LEU A C 1
ATOM 744 O O . LEU A 1 89 ? 18.513 10.820 -25.570 1.00 91.81 89 LEU A O 1
ATOM 748 N N . TYR A 1 90 ? 18.882 9.163 -24.097 1.00 91.50 90 TYR A N 1
ATOM 749 C CA . TYR A 1 90 ? 20.028 8.589 -24.800 1.00 91.50 90 TYR A CA 1
ATOM 750 C C . TYR A 1 90 ? 19.651 8.111 -26.213 1.00 91.50 90 TYR A C 1
ATOM 752 O O . TYR A 1 90 ? 20.258 8.549 -27.194 1.00 91.50 90 TYR A O 1
ATOM 760 N N . HIS A 1 91 ? 18.592 7.308 -26.350 1.00 88.62 91 HIS A N 1
ATOM 761 C CA . HIS A 1 91 ? 18.131 6.832 -27.660 1.00 88.62 91 HIS A CA 1
ATOM 762 C C . HIS A 1 91 ? 17.631 7.963 -28.572 1.00 88.62 91 HIS A C 1
ATOM 764 O O . HIS A 1 91 ? 17.844 7.920 -29.786 1.00 88.62 91 HIS A O 1
ATOM 770 N N . LEU A 1 92 ? 17.007 9.005 -28.013 1.00 87.62 92 LEU A N 1
ATOM 771 C CA . LEU A 1 92 ? 16.599 10.190 -28.772 1.00 87.62 92 LEU A CA 1
ATOM 772 C C . LEU A 1 92 ? 17.803 10.987 -29.292 1.00 87.62 92 LEU A C 1
ATOM 774 O O . LEU A 1 92 ? 17.771 11.425 -30.440 1.00 87.62 92 LEU A O 1
ATOM 778 N N . LYS A 1 93 ? 18.879 11.116 -28.502 1.00 89.25 93 LYS A N 1
ATOM 779 C CA . LYS A 1 93 ? 20.140 11.739 -28.944 1.00 89.25 93 LYS A CA 1
ATOM 780 C C . LYS A 1 93 ? 20.822 10.942 -30.058 1.00 89.25 93 LYS A C 1
ATOM 782 O O . LYS A 1 93 ? 21.371 11.540 -30.978 1.00 89.25 93 LYS A O 1
ATOM 787 N N . ILE A 1 94 ? 20.780 9.608 -30.008 1.00 85.12 94 ILE A N 1
ATOM 788 C CA . ILE A 1 94 ? 21.266 8.767 -31.117 1.00 85.12 94 ILE A CA 1
ATOM 789 C C . ILE A 1 94 ? 20.434 9.031 -32.372 1.00 85.12 94 ILE A C 1
ATOM 791 O O . ILE A 1 94 ? 20.984 9.233 -33.450 1.00 85.12 94 ILE A O 1
ATOM 795 N N . LYS A 1 95 ? 19.104 9.076 -32.231 1.00 83.62 95 LYS A N 1
ATOM 796 C CA . LYS A 1 95 ? 18.193 9.325 -33.351 1.00 83.62 95 LYS A CA 1
ATOM 797 C C . LYS A 1 95 ? 18.418 10.699 -33.994 1.00 83.62 95 LYS A C 1
ATOM 799 O O . LYS A 1 95 ? 18.288 10.804 -35.207 1.00 83.62 95 LYS A O 1
ATOM 804 N N . SER A 1 96 ? 18.731 11.735 -33.213 1.00 82.69 96 SER A N 1
ATOM 805 C CA . SER A 1 96 ? 18.952 13.089 -33.738 1.00 82.69 96 SER A CA 1
ATOM 806 C C . SER A 1 96 ? 20.308 13.268 -34.423 1.00 82.69 96 SER A C 1
ATOM 808 O O . SER A 1 96 ? 20.423 14.098 -35.314 1.00 82.69 96 SER A O 1
ATOM 810 N N . LYS A 1 97 ? 21.326 12.488 -34.039 1.00 83.62 97 LYS A N 1
ATOM 811 C CA . LYS A 1 97 ? 22.666 12.494 -34.657 1.00 83.62 97 LYS A CA 1
ATOM 812 C C . LYS A 1 97 ? 22.779 11.571 -35.878 1.00 83.62 97 LYS A C 1
ATOM 814 O O . LYS A 1 97 ? 23.876 11.350 -36.382 1.00 83.62 97 LYS A O 1
ATOM 819 N N . LYS A 1 98 ? 21.664 10.981 -36.307 1.00 75.06 98 LYS A N 1
ATOM 820 C CA . LYS A 1 98 ? 21.630 9.918 -37.305 1.00 75.06 98 LYS A CA 1
ATOM 821 C C . LYS A 1 98 ? 21.778 10.475 -38.725 1.00 75.06 98 LYS A C 1
ATOM 823 O O . LYS A 1 98 ? 21.020 11.364 -39.104 1.00 75.06 98 LYS A O 1
ATOM 828 N N . ASN A 1 99 ? 22.706 9.930 -39.515 1.00 69.25 99 ASN A N 1
ATOM 829 C CA . ASN A 1 99 ? 22.885 10.324 -40.917 1.00 69.25 99 ASN A CA 1
ATOM 830 C C . ASN A 1 99 ? 21.771 9.730 -41.804 1.00 69.25 99 ASN A C 1
ATOM 832 O O . ASN A 1 99 ? 21.363 8.587 -41.585 1.00 69.25 99 ASN A O 1
ATOM 836 N N . PRO A 1 100 ? 21.313 10.444 -42.849 1.00 67.38 100 PRO A N 1
ATOM 837 C CA . PRO A 1 100 ? 20.272 9.953 -43.758 1.00 67.38 100 PRO A CA 1
ATOM 838 C C . PRO A 1 100 ? 20.666 8.678 -44.529 1.00 67.38 100 PRO A C 1
ATOM 840 O O . PRO A 1 100 ? 19.786 7.943 -44.962 1.00 67.38 100 PRO A O 1
ATOM 843 N N . ASN A 1 101 ? 21.964 8.367 -44.625 1.00 66.31 101 ASN A N 1
ATOM 844 C CA . ASN A 1 101 ? 22.492 7.187 -45.326 1.00 66.31 101 ASN A CA 1
ATOM 845 C C . ASN A 1 101 ? 22.599 5.921 -44.447 1.00 66.31 101 ASN A C 1
ATOM 847 O O . ASN A 1 101 ? 23.182 4.921 -44.864 1.00 66.31 101 ASN A O 1
ATOM 851 N N . GLU A 1 102 ? 22.104 5.942 -43.207 1.00 69.12 102 GLU A N 1
ATOM 852 C CA . GLU A 1 102 ? 22.195 4.785 -42.312 1.00 69.12 102 GLU A CA 1
ATOM 853 C C . GLU A 1 102 ? 21.147 3.709 -42.628 1.00 69.12 102 GLU A C 1
ATOM 855 O O . GLU A 1 102 ? 20.010 4.016 -42.982 1.00 69.12 102 GLU A O 1
ATOM 860 N N . SER A 1 103 ? 21.500 2.432 -42.433 1.00 71.12 103 SER A N 1
ATOM 861 C CA . SER A 1 103 ? 20.632 1.325 -42.847 1.00 71.12 103 SER A CA 1
ATOM 862 C C . SER A 1 103 ? 19.239 1.376 -42.205 1.00 71.12 103 SER A C 1
ATOM 864 O O . SER A 1 103 ? 19.070 1.586 -40.995 1.00 71.12 103 SER A O 1
ATOM 866 N N . GLU A 1 104 ? 18.221 1.121 -43.028 1.00 71.69 104 GLU A N 1
ATOM 867 C CA . GLU A 1 104 ? 16.812 1.161 -42.634 1.00 71.69 104 GLU A CA 1
ATOM 868 C C . GLU A 1 104 ? 16.512 0.211 -41.462 1.00 71.69 104 GLU A C 1
ATOM 870 O O . GLU A 1 104 ? 15.806 0.582 -40.523 1.00 71.69 104 GLU A O 1
ATOM 875 N N . ARG A 1 105 ? 17.170 -0.960 -41.427 1.00 69.81 105 ARG A N 1
ATOM 876 C CA . ARG A 1 105 ? 17.094 -1.927 -40.315 1.00 69.81 105 ARG A CA 1
ATOM 877 C C . ARG A 1 105 ? 17.565 -1.351 -38.973 1.00 69.81 105 ARG A C 1
ATOM 879 O O . ARG A 1 105 ? 16.930 -1.580 -37.947 1.00 69.81 105 ARG A O 1
ATOM 886 N N . LYS A 1 106 ? 18.649 -0.563 -38.947 1.00 73.94 106 LYS A N 1
ATOM 887 C CA . LYS A 1 106 ? 19.099 0.123 -37.717 1.00 73.94 106 LYS A CA 1
ATOM 888 C C . LYS A 1 106 ? 18.140 1.250 -37.323 1.00 73.94 106 LYS A C 1
ATOM 890 O O . LYS A 1 106 ? 18.052 1.621 -36.156 1.00 73.94 106 LYS A O 1
ATOM 895 N N . SER A 1 107 ? 17.453 1.857 -38.294 1.00 75.69 107 SER A N 1
ATOM 896 C CA . SER A 1 107 ? 16.460 2.915 -38.054 1.00 75.69 107 SER A CA 1
ATOM 897 C C . SER A 1 107 ? 15.180 2.358 -37.439 1.00 75.69 107 SER A C 1
ATOM 899 O O . SER A 1 107 ? 14.679 2.912 -36.459 1.00 75.69 107 SER A O 1
ATOM 901 N N . SER A 1 108 ? 14.683 1.235 -37.958 1.00 83.88 108 SER A N 1
ATOM 902 C CA . SER A 1 108 ? 13.495 0.568 -37.428 1.00 83.88 108 SER A CA 1
ATOM 903 C C . SER A 1 108 ? 13.726 0.038 -36.012 1.00 83.88 108 SER A C 1
ATOM 905 O O . SER A 1 108 ? 12.924 0.336 -35.129 1.00 83.88 108 SER A O 1
ATOM 907 N N . ALA A 1 109 ? 14.855 -0.629 -35.747 1.00 87.25 109 ALA A N 1
ATOM 908 C CA . ALA A 1 109 ? 15.190 -1.137 -34.413 1.00 87.25 109 ALA A CA 1
ATOM 909 C C . ALA A 1 109 ? 15.201 -0.033 -33.336 1.00 87.25 109 ALA A C 1
ATOM 911 O O . ALA A 1 109 ? 14.579 -0.180 -32.284 1.00 87.25 109 ALA A O 1
ATOM 912 N N . LEU A 1 110 ? 15.828 1.115 -33.619 1.00 86.50 110 LEU A N 1
ATOM 913 C CA . LEU A 1 110 ? 15.863 2.250 -32.690 1.00 86.50 110 LEU A CA 1
ATOM 914 C C . LEU A 1 110 ? 14.464 2.850 -32.452 1.00 86.50 110 LEU A C 1
ATOM 916 O O . LEU A 1 110 ? 14.132 3.233 -31.330 1.00 86.50 110 LEU A O 1
ATOM 920 N N . LYS A 1 111 ? 13.617 2.917 -33.491 1.00 88.88 111 LYS A N 1
ATOM 921 C CA . LYS A 1 111 ? 12.215 3.352 -33.351 1.00 88.88 111 LYS A CA 1
ATOM 922 C C . LYS A 1 111 ? 11.430 2.405 -32.439 1.00 88.88 111 LYS A C 1
ATOM 924 O O . LYS A 1 111 ? 10.694 2.892 -31.582 1.00 88.88 111 LYS A O 1
ATOM 929 N N . PHE A 1 112 ? 11.614 1.091 -32.589 1.00 91.94 112 PHE A N 1
ATOM 930 C CA . PHE A 1 112 ? 10.983 0.089 -31.727 1.00 91.94 112 PHE A CA 1
ATOM 931 C C . PHE A 1 112 ? 11.426 0.227 -30.268 1.00 91.94 112 PHE A C 1
ATOM 933 O O . PHE A 1 112 ? 10.570 0.274 -29.388 1.00 91.94 112 PHE A O 1
ATOM 940 N N . GLN A 1 113 ? 12.727 0.388 -30.008 1.00 91.31 113 GLN A N 1
ATOM 941 C CA . GLN A 1 113 ? 13.250 0.610 -28.653 1.00 91.31 113 GLN A CA 1
ATOM 942 C C . GLN A 1 113 ? 12.639 1.859 -28.003 1.00 91.31 113 GLN A C 1
ATOM 944 O O . GLN A 1 113 ? 12.125 1.798 -26.890 1.00 91.31 113 GLN A O 1
ATOM 949 N N . ILE A 1 114 ? 12.610 2.986 -28.723 1.00 92.31 114 ILE A N 1
ATOM 950 C CA . ILE A 1 114 ? 11.996 4.231 -28.235 1.00 92.31 114 ILE A CA 1
ATOM 951 C C . ILE A 1 114 ? 10.503 4.037 -27.941 1.00 92.31 114 ILE A C 1
ATOM 953 O O . ILE A 1 114 ? 10.001 4.550 -26.940 1.00 92.31 114 ILE A O 1
ATOM 957 N N . HIS A 1 115 ? 9.778 3.332 -28.813 1.00 94.56 115 HIS A N 1
ATOM 958 C CA . HIS A 1 115 ? 8.359 3.046 -28.607 1.00 94.56 115 HIS A CA 1
ATOM 959 C C . HIS A 1 115 ? 8.134 2.200 -27.348 1.00 94.56 115 HIS A C 1
ATOM 961 O O . HIS A 1 115 ? 7.271 2.537 -26.536 1.00 94.56 115 HIS A O 1
ATOM 967 N N . PHE A 1 116 ? 8.935 1.150 -27.160 1.00 95.19 116 PHE A N 1
ATOM 968 C CA . PHE A 1 116 ? 8.850 0.269 -26.000 1.00 95.19 116 PHE A CA 1
ATOM 969 C C . PHE A 1 116 ? 9.101 1.027 -24.692 1.00 95.19 116 PHE A C 1
ATOM 971 O O . PHE A 1 116 ? 8.238 1.022 -23.818 1.00 95.19 116 PHE A O 1
ATOM 978 N N . LEU A 1 117 ? 10.194 1.793 -24.610 1.00 94.19 117 LEU A N 1
ATOM 979 C CA . LEU A 1 117 ? 10.528 2.600 -23.429 1.00 94.19 117 LEU A CA 1
ATOM 980 C C . LEU A 1 117 ? 9.424 3.613 -23.081 1.00 94.19 117 LEU A C 1
ATOM 982 O O . LEU A 1 117 ? 9.096 3.825 -21.915 1.00 94.19 117 LEU A O 1
ATOM 986 N N . LYS A 1 118 ? 8.801 4.239 -24.091 1.00 94.75 118 LYS A N 1
ATOM 987 C CA . LYS A 1 118 ? 7.657 5.143 -23.874 1.00 94.75 118 LYS A CA 1
ATOM 988 C C . LYS A 1 118 ? 6.440 4.409 -23.315 1.00 94.75 118 LYS A C 1
ATOM 990 O O . LYS A 1 118 ? 5.757 4.943 -22.439 1.00 94.75 118 LYS A O 1
ATOM 995 N N . ARG A 1 119 ? 6.152 3.214 -23.836 1.00 96.88 119 ARG A N 1
ATOM 996 C CA . ARG A 1 119 ? 5.032 2.381 -23.387 1.00 96.88 119 ARG A CA 1
ATOM 997 C C . ARG A 1 119 ? 5.233 1.926 -21.944 1.00 96.88 119 ARG A C 1
ATOM 999 O O . ARG A 1 119 ? 4.316 2.065 -21.141 1.00 96.88 119 ARG A O 1
ATOM 1006 N N . GLU A 1 120 ? 6.426 1.449 -21.619 1.00 96.38 120 GLU A N 1
ATOM 1007 C CA . GLU A 1 120 ? 6.815 1.014 -20.277 1.00 96.38 120 GLU A CA 1
ATOM 1008 C C . GLU A 1 120 ? 6.702 2.159 -19.265 1.00 96.38 120 GLU A C 1
ATOM 1010 O O . GLU A 1 120 ? 5.973 2.052 -18.282 1.00 96.38 120 GLU A O 1
ATOM 1015 N N . LYS A 1 121 ? 7.265 3.330 -19.588 1.00 95.38 121 LYS A N 1
ATOM 1016 C CA . LYS A 1 121 ? 7.105 4.545 -18.779 1.00 95.38 121 LYS A CA 1
ATOM 1017 C C . LYS A 1 121 ? 5.634 4.907 -18.546 1.00 95.38 121 LYS A C 1
ATOM 1019 O O . LYS A 1 121 ? 5.259 5.326 -17.452 1.00 95.38 121 LYS A O 1
ATOM 1024 N N . SER A 1 122 ? 4.784 4.785 -19.568 1.00 96.62 122 SER A N 1
ATOM 1025 C CA . SER A 1 122 ? 3.344 5.040 -19.427 1.00 96.62 122 SER A CA 1
ATOM 1026 C C . SER A 1 122 ? 2.676 4.046 -18.475 1.00 96.62 122 SER A C 1
ATOM 1028 O O . SER A 1 122 ? 1.816 4.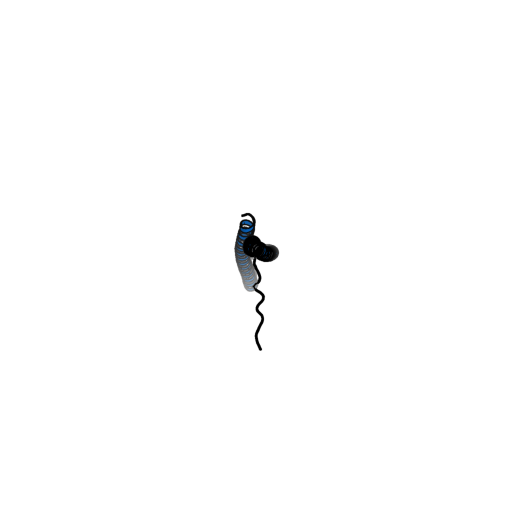444 -17.687 1.00 96.62 122 SER A O 1
ATOM 1030 N N . LEU A 1 123 ? 3.078 2.777 -18.518 1.00 97.69 123 LEU A N 1
ATOM 1031 C CA . LEU A 1 123 ? 2.566 1.736 -17.635 1.00 97.69 123 LEU A CA 1
ATOM 1032 C C . LEU A 1 123 ? 2.969 1.986 -16.177 1.00 97.69 123 LEU A C 1
ATOM 1034 O O . LEU A 1 123 ? 2.092 1.992 -15.312 1.00 97.69 123 LEU A O 1
ATOM 1038 N N . LEU A 1 124 ? 4.238 2.309 -15.923 1.00 96.88 124 LEU A N 1
ATOM 1039 C CA . LEU A 1 124 ? 4.722 2.676 -14.588 1.00 96.88 124 LEU A CA 1
ATOM 1040 C C . LEU A 1 124 ? 4.000 3.913 -14.036 1.00 96.88 124 LEU A C 1
ATOM 1042 O O . LEU A 1 124 ? 3.584 3.931 -12.881 1.00 96.88 124 LEU A O 1
ATOM 1046 N N . LYS A 1 125 ? 3.747 4.934 -14.869 1.00 96.31 125 LYS A N 1
ATOM 1047 C CA . LYS A 1 125 ? 2.945 6.104 -14.461 1.00 96.31 125 LYS A CA 1
ATOM 1048 C C . LYS A 1 125 ? 1.523 5.727 -14.042 1.00 96.31 125 LYS A C 1
ATOM 1050 O O . LYS A 1 125 ? 1.009 6.276 -13.070 1.00 96.31 125 LYS A O 1
ATOM 1055 N N . LYS A 1 126 ? 0.884 4.792 -14.753 1.00 97.44 126 LYS A N 1
ATOM 1056 C CA . LYS A 1 126 ? -0.444 4.281 -14.374 1.00 97.44 126 LYS A CA 1
ATOM 1057 C C . LYS A 1 126 ? -0.393 3.523 -13.050 1.00 97.44 126 LYS A C 1
ATOM 1059 O O . LYS A 1 126 ? -1.298 3.687 -12.241 1.00 97.44 126 LYS A O 1
ATOM 1064 N N . GLN A 1 127 ? 0.639 2.713 -12.820 1.00 96.81 127 GLN A N 1
ATOM 1065 C CA . GLN A 1 127 ? 0.834 2.021 -11.542 1.00 96.81 127 GLN A CA 1
ATOM 1066 C C . GLN A 1 127 ? 1.038 3.011 -10.393 1.00 96.81 127 GLN A C 1
ATOM 1068 O O . GLN A 1 127 ? 0.385 2.885 -9.364 1.00 96.81 127 GLN A O 1
ATOM 1073 N N . LEU A 1 128 ? 1.850 4.049 -10.598 1.00 97.06 128 LEU A N 1
ATOM 1074 C CA . LEU A 1 128 ? 2.075 5.096 -9.604 1.00 97.06 128 LEU A CA 1
ATOM 1075 C C . LEU A 1 128 ? 0.779 5.826 -9.236 1.00 97.06 128 LEU A C 1
ATOM 1077 O O . LEU A 1 128 ? 0.527 6.081 -8.062 1.00 97.06 128 LEU A O 1
ATOM 1081 N N . TYR A 1 129 ? -0.073 6.110 -10.225 1.00 96.69 129 TYR A N 1
ATOM 1082 C CA . TYR A 1 129 ? -1.393 6.687 -9.975 1.00 96.69 129 TYR A CA 1
ATOM 1083 C C . TYR A 1 129 ? -2.292 5.759 -9.143 1.00 96.69 129 TYR A C 1
ATOM 1085 O O . TYR A 1 129 ? -2.968 6.228 -8.233 1.00 96.69 129 TYR A O 1
ATOM 1093 N N . LYS A 1 130 ? -2.271 4.443 -9.401 1.00 97.19 130 LYS A N 1
ATOM 1094 C CA . LYS A 1 130 ? -3.020 3.469 -8.589 1.00 97.19 130 LYS A CA 1
ATOM 1095 C C . LYS A 1 130 ? -2.539 3.447 -7.138 1.00 97.19 130 LYS A C 1
ATOM 1097 O O . LYS A 1 130 ? -3.366 3.569 -6.245 1.00 97.19 130 LYS A O 1
ATOM 1102 N N . ILE A 1 131 ? -1.224 3.374 -6.922 1.00 96.69 131 ILE A N 1
ATOM 1103 C CA . ILE A 1 131 ? -0.621 3.409 -5.580 1.00 96.69 131 ILE A CA 1
ATOM 1104 C C . ILE A 1 131 ? -1.008 4.693 -4.846 1.00 96.69 131 ILE A C 1
ATOM 1106 O O . ILE A 1 131 ? -1.339 4.657 -3.668 1.00 96.69 131 ILE A O 1
ATOM 1110 N N . PHE A 1 132 ? -1.009 5.831 -5.543 1.00 95.94 132 PHE A N 1
ATOM 1111 C CA . PHE A 1 132 ? -1.416 7.104 -4.957 1.00 95.94 132 PHE A CA 1
ATOM 1112 C C . PHE A 1 132 ? -2.875 7.096 -4.479 1.00 95.94 132 PHE A C 1
ATOM 1114 O O . PHE A 1 132 ? -3.156 7.555 -3.374 1.00 95.94 132 PHE A O 1
ATOM 1121 N N . LEU A 1 133 ? -3.798 6.559 -5.282 1.00 97.38 133 LEU A N 1
ATOM 1122 C CA . LEU A 1 133 ? -5.202 6.429 -4.882 1.00 97.38 133 LEU A CA 1
ATOM 1123 C C . LEU A 1 133 ? -5.376 5.482 -3.689 1.0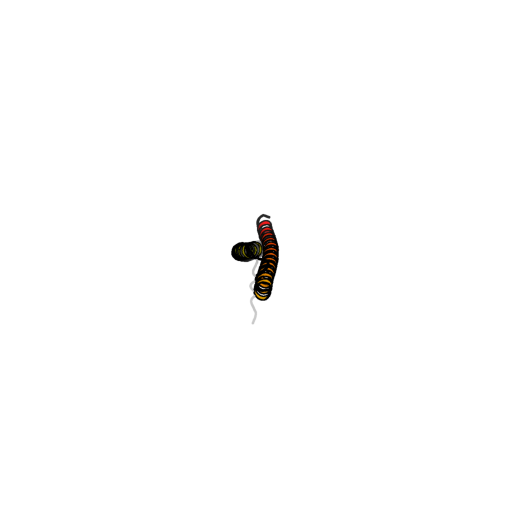0 97.38 133 LEU A C 1
ATOM 1125 O O . LEU A 1 133 ? -6.139 5.786 -2.776 1.00 97.38 133 LEU A O 1
ATOM 1129 N N . GLU A 1 134 ? -4.660 4.360 -3.687 1.00 97.38 134 GLU A N 1
ATOM 1130 C CA . GLU A 1 134 ? -4.697 3.384 -2.597 1.00 97.38 134 GLU A CA 1
ATOM 1131 C C . GLU A 1 134 ? -4.157 3.976 -1.290 1.00 97.38 134 GLU A C 1
ATOM 1133 O O . GLU A 1 134 ? -4.791 3.854 -0.245 1.00 97.38 134 GLU A O 1
ATOM 1138 N N . GLN A 1 135 ? -3.044 4.710 -1.360 1.00 96.31 135 GLN A N 1
ATOM 1139 C CA . GLN A 1 135 ? -2.477 5.416 -0.216 1.00 96.31 135 GLN A CA 1
ATOM 1140 C C . GLN A 1 135 ? -3.476 6.420 0.381 1.00 96.31 135 GLN A C 1
ATOM 1142 O O . GLN A 1 135 ? -3.656 6.448 1.597 1.00 96.31 135 GLN A O 1
ATOM 1147 N N . ILE A 1 136 ? -4.178 7.192 -0.459 1.00 96.62 136 ILE A N 1
ATOM 1148 C CA . ILE A 1 136 ? -5.228 8.116 -0.000 1.00 96.62 136 ILE A CA 1
ATOM 1149 C C . ILE A 1 136 ? -6.359 7.367 0.715 1.00 96.62 136 ILE A C 1
ATOM 1151 O O . ILE A 1 136 ? -6.810 7.812 1.770 1.00 96.62 136 ILE A O 1
ATOM 1155 N N . ASP A 1 137 ? -6.830 6.245 0.166 1.00 97.38 137 ASP A N 1
ATOM 1156 C CA . ASP A 1 137 ? -7.912 5.469 0.783 1.00 97.38 137 ASP A CA 1
ATOM 1157 C C . ASP A 1 137 ? -7.508 4.931 2.166 1.00 97.38 137 ASP A C 1
ATOM 1159 O O . ASP A 1 137 ? -8.259 5.065 3.138 1.00 97.38 137 ASP A O 1
ATOM 1163 N N . LEU A 1 138 ? -6.289 4.397 2.291 1.00 96.88 138 LEU A N 1
ATOM 1164 C CA . LEU A 1 138 ? -5.753 3.937 3.574 1.00 96.88 138 LEU A CA 1
ATOM 1165 C C . LEU A 1 138 ? -5.579 5.086 4.575 1.00 96.88 138 LEU A C 1
ATOM 1167 O O . LEU A 1 138 ? -5.935 4.937 5.744 1.00 96.88 138 LEU A O 1
ATOM 1171 N N . GLU A 1 139 ? -5.104 6.253 4.137 1.00 95.19 139 GLU A N 1
ATOM 1172 C CA . GLU A 1 139 ? -5.009 7.442 4.991 1.00 95.19 139 GLU A CA 1
ATOM 1173 C C . GLU A 1 139 ? -6.386 7.913 5.478 1.00 95.19 139 GLU A C 1
ATOM 1175 O O . GLU A 1 139 ? -6.535 8.306 6.638 1.00 95.19 139 GLU A O 1
ATOM 1180 N N . ILE A 1 140 ? -7.414 7.856 4.627 1.00 96.31 140 ILE A N 1
ATOM 1181 C CA . ILE A 1 140 ? -8.792 8.179 5.014 1.00 96.31 140 ILE A CA 1
ATOM 1182 C C . ILE A 1 140 ? -9.300 7.182 6.062 1.00 96.31 140 ILE A C 1
ATOM 1184 O O . ILE A 1 140 ? -9.892 7.605 7.059 1.00 96.31 140 ILE A O 1
ATOM 1188 N N . LYS A 1 141 ? -9.063 5.877 5.874 1.00 95.06 141 LYS A N 1
ATOM 1189 C CA . LYS A 1 141 ? -9.413 4.838 6.860 1.00 95.06 141 LYS A CA 1
ATOM 1190 C C . LYS A 1 141 ? -8.717 5.083 8.198 1.00 95.06 141 LYS A C 1
ATOM 1192 O O . LYS A 1 141 ? -9.380 5.111 9.233 1.00 95.06 141 LYS A O 1
ATOM 1197 N N . LEU A 1 142 ? -7.418 5.375 8.167 1.00 94.38 142 LEU A N 1
ATOM 1198 C CA . LEU A 1 142 ? -6.627 5.691 9.354 1.00 94.38 142 LEU A CA 1
ATOM 1199 C C . LEU A 1 142 ? -7.185 6.911 10.101 1.00 94.38 142 LEU A C 1
ATOM 1201 O O . LEU A 1 142 ? -7.350 6.879 11.319 1.00 94.38 142 LEU A O 1
ATOM 1205 N N . ARG A 1 143 ? -7.527 7.984 9.375 1.00 93.62 143 ARG A N 1
ATOM 1206 C CA . ARG A 1 143 ? -8.133 9.186 9.968 1.00 93.62 143 ARG A CA 1
ATOM 1207 C C . ARG A 1 143 ? -9.473 8.880 10.628 1.00 93.62 143 ARG A C 1
ATOM 1209 O O . ARG A 1 143 ? -9.715 9.383 11.718 1.00 93.62 143 ARG A O 1
ATOM 1216 N N . LYS A 1 144 ? -10.330 8.061 10.008 1.00 92.38 144 LYS A N 1
ATOM 1217 C CA . LYS A 1 144 ? -11.625 7.668 10.593 1.00 92.38 144 LYS A CA 1
ATOM 1218 C C . LYS A 1 144 ? -11.449 6.984 11.949 1.00 92.38 144 LYS A C 1
ATOM 1220 O O . LYS A 1 144 ? -12.127 7.373 12.895 1.00 92.38 144 LYS A O 1
ATOM 1225 N N . ILE A 1 145 ? -10.501 6.051 12.051 1.00 89.56 145 ILE A N 1
ATOM 1226 C CA . ILE A 1 145 ? -10.171 5.367 13.312 1.00 89.56 145 ILE A CA 1
ATOM 1227 C C . ILE A 1 145 ? -9.644 6.368 14.353 1.00 89.56 145 ILE A C 1
ATOM 1229 O O . ILE A 1 145 ? -10.079 6.374 15.502 1.00 89.56 145 ILE A O 1
ATOM 1233 N N . LEU A 1 146 ? -8.752 7.282 13.959 1.00 88.38 146 LEU A N 1
ATOM 1234 C CA . LEU A 1 146 ? -8.245 8.322 14.864 1.00 88.38 146 LEU A CA 1
ATOM 1235 C C . LEU A 1 146 ? -9.354 9.247 15.387 1.00 88.38 146 LEU A C 1
ATOM 1237 O O . LEU A 1 146 ? -9.333 9.626 16.556 1.00 88.38 146 LEU A O 1
ATOM 1241 N N . TYR A 1 147 ? -10.332 9.599 14.548 1.00 88.38 147 TYR A N 1
ATOM 1242 C CA . TYR A 1 147 ? -11.483 10.395 14.975 1.00 88.38 147 TYR A CA 1
ATOM 1243 C C . TYR A 1 147 ? -12.399 9.633 15.935 1.00 88.38 147 TYR A C 1
ATOM 1245 O O . TYR A 1 147 ? -12.890 10.246 16.879 1.00 88.38 147 TYR A O 1
ATOM 1253 N N . SER A 1 148 ? -12.600 8.322 15.753 1.00 83.44 148 SER A N 1
ATOM 1254 C CA . SER A 1 148 ? -13.408 7.528 16.691 1.00 83.44 148 SER A CA 1
ATOM 1255 C C . SER A 1 148 ? -12.789 7.406 18.082 1.00 83.44 148 SER A C 1
ATOM 1257 O O . SER A 1 148 ? -13.523 7.193 19.034 1.00 83.44 148 SER A O 1
ATOM 1259 N N . PHE A 1 149 ? -11.471 7.574 18.216 1.00 75.94 149 PHE A N 1
ATOM 1260 C CA . PHE A 1 149 ? -10.788 7.590 19.515 1.00 75.94 149 PHE A CA 1
ATOM 1261 C C . PHE A 1 149 ? -10.788 8.952 20.215 1.00 75.94 149 PHE A C 1
ATOM 1263 O O . PHE A 1 149 ? -10.445 9.037 21.392 1.00 75.94 149 PHE A O 1
ATOM 1270 N N . LYS A 1 150 ? -11.084 10.033 19.485 1.00 69.25 150 LYS A N 1
ATOM 1271 C CA . LYS A 1 150 ? -11.030 11.402 20.013 1.00 69.25 150 LYS A CA 1
ATOM 1272 C C . LYS A 1 150 ? -12.364 11.860 20.621 1.00 69.25 150 LYS A C 1
ATOM 1274 O O . LYS A 1 150 ? -12.375 12.870 21.322 1.00 69.25 150 LYS A O 1
ATOM 1279 N N . ASN A 1 151 ? -13.447 11.138 20.331 1.00 53.16 151 ASN A N 1
ATOM 1280 C CA . ASN A 1 151 ? -14.787 11.327 20.893 1.00 53.16 151 ASN A CA 1
ATOM 1281 C C . ASN A 1 151 ? -15.033 10.335 22.030 1.00 53.16 151 ASN A C 1
ATOM 1283 O O . ASN A 1 151 ? -15.766 10.714 22.967 1.00 53.16 151 ASN A O 1
#

Sequence (151 aa):
MYLNCKKIKSNFKFYLILVLFIYLLVNFNKTNLVFAGKFYSKIQKTDSSEKMFDSSQKEMEILKFQIDDLSKQKNSILKEIDQLEKNLLYHLKIKSKKNPNESERKSSALKFQIHFLKREKSLLKKQLYKIFLEQIDLEIKLRKILYSFKN